Protein AF-A0A9D5J8V2-F1 (afdb_monomer_lite)

Secondary structure (DSSP, 8-state):
--PPEEES-HHHHHHTT-EEEEEETTEEEEEEEETTEEEEEEEE-

pLDDT: mean 91.64, std 10.02, range [42.12, 97.12]

Sequence (45 aa):
MQGLLVLESMAEAIARGFEFFDRTSDGYIVRKKTPAGYMLALVRK

Structure (mmCIF, N/CA/C/O backbone):
data_AF-A0A9D5J8V2-F1
#
_entry.id   AF-A0A9D5J8V2-F1
#
loop_
_atom_site.group_PDB
_atom_site.id
_atom_site.type_symbol
_atom_site.label_atom_id
_atom_site.label_alt_id
_atom_site.label_comp_id
_atom_site.label_asym_id
_atom_site.label_entity_id
_atom_site.label_seq_id
_atom_site.pdbx_PDB_ins_code
_atom_site.Cartn_x
_atom_site.Cartn_y
_atom_site.Cartn_z
_atom_site.occupancy
_atom_site.B_iso_or_equiv
_atom_site.auth_seq_id
_atom_site.auth_comp_id
_atom_site.auth_asym_id
_atom_site.auth_atom_id
_atom_site.pdbx_PDB_model_num
ATOM 1 N N . MET A 1 1 ? -1.056 -14.464 -13.787 1.00 42.12 1 MET A N 1
ATOM 2 C CA . MET A 1 1 ? -2.019 -13.815 -12.872 1.00 42.12 1 MET A CA 1
ATOM 3 C C . MET A 1 1 ? -1.245 -12.875 -11.962 1.00 42.12 1 MET A C 1
ATOM 5 O O . MET A 1 1 ? -0.478 -13.360 -11.143 1.00 42.12 1 MET A O 1
ATOM 9 N N .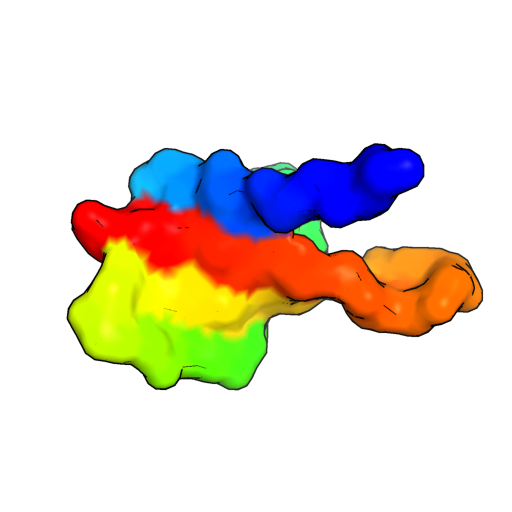 GLN A 1 2 ? -1.361 -11.558 -12.145 1.00 62.28 2 GLN A N 1
ATOM 10 C CA . GLN A 1 2 ? -0.874 -10.593 -11.152 1.00 62.28 2 GLN A CA 1
ATOM 11 C C . GLN A 1 2 ? -2.008 -10.365 -10.152 1.00 62.28 2 GLN A C 1
ATOM 13 O O . GLN A 1 2 ? -3.067 -9.870 -10.526 1.00 62.28 2 GLN A O 1
ATOM 18 N N . GLY A 1 3 ? -1.817 -10.818 -8.914 1.00 76.56 3 GLY A N 1
ATOM 19 C CA . GLY A 1 3 ? -2.763 -10.571 -7.829 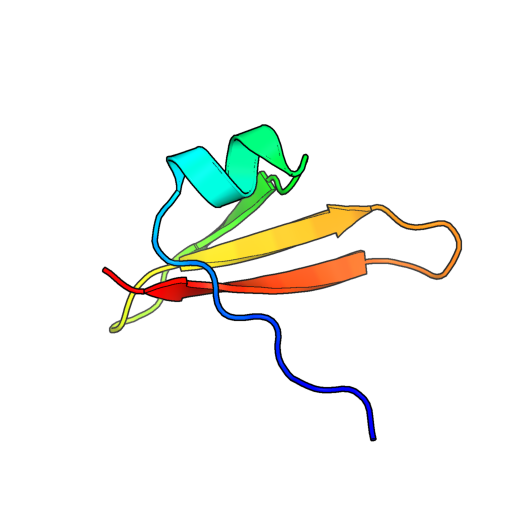1.00 76.56 3 GLY A CA 1
ATOM 20 C C . GLY A 1 3 ? -2.728 -9.108 -7.389 1.00 76.56 3 GLY A C 1
ATOM 21 O O . GLY A 1 3 ? -1.694 -8.446 -7.490 1.00 76.56 3 GLY A O 1
ATOM 22 N N . LEU A 1 4 ? -3.858 -8.612 -6.889 1.00 84.69 4 LEU A N 1
ATOM 23 C CA . LEU A 1 4 ? -3.946 -7.301 -6.257 1.00 84.69 4 LEU A CA 1
ATOM 24 C C . LEU A 1 4 ? -3.397 -7.393 -4.831 1.00 84.69 4 LEU A C 1
ATOM 26 O O . LEU A 1 4 ? -3.900 -8.175 -4.025 1.00 84.69 4 LEU A O 1
ATOM 30 N N . LEU A 1 5 ? -2.375 -6.598 -4.515 1.00 92.25 5 LEU A N 1
ATOM 31 C CA . LEU A 1 5 ? -1.859 -6.506 -3.153 1.00 92.25 5 LEU A CA 1
ATOM 32 C C . LEU A 1 5 ? -2.797 -5.631 -2.315 1.00 92.25 5 LEU A C 1
ATOM 34 O O . LEU A 1 5 ? -2.990 -4.451 -2.618 1.00 92.25 5 LEU A O 1
ATOM 38 N N . VAL A 1 6 ? -3.358 -6.218 -1.261 1.00 93.44 6 VAL A N 1
ATOM 39 C CA . VAL A 1 6 ? -4.155 -5.520 -0.250 1.00 93.44 6 VAL A CA 1
ATOM 40 C C . VAL A 1 6 ? -3.378 -5.557 1.061 1.00 93.44 6 VAL A C 1
ATOM 42 O O . VAL A 1 6 ? -2.903 -6.615 1.464 1.00 93.44 6 VAL A O 1
ATOM 45 N N . LEU A 1 7 ? -3.215 -4.393 1.676 1.00 94.44 7 LEU A N 1
ATOM 46 C CA . LEU A 1 7 ? -2.476 -4.157 2.909 1.00 94.44 7 LEU A CA 1
ATOM 47 C C . LEU A 1 7 ? -3.461 -3.817 4.026 1.00 94.44 7 LEU A C 1
ATOM 49 O O . LEU A 1 7 ? -4.496 -3.186 3.782 1.00 94.44 7 LEU A O 1
ATOM 53 N N . GLU A 1 8 ? -3.126 -4.218 5.247 1.00 92.12 8 GLU A N 1
ATOM 54 C CA . GLU A 1 8 ? -4.029 -4.091 6.396 1.00 92.12 8 GLU A CA 1
ATOM 55 C C . GLU A 1 8 ? -4.007 -2.687 7.001 1.00 92.12 8 GLU A C 1
ATOM 57 O O . GLU A 1 8 ? -4.970 -2.264 7.634 1.00 92.12 8 GLU A O 1
ATOM 62 N N . SER A 1 9 ? -2.914 -1.941 6.818 1.00 94.88 9 SER A N 1
ATOM 63 C CA . SER A 1 9 ? -2.794 -0.588 7.359 1.00 94.88 9 SER A CA 1
ATOM 64 C C . SER A 1 9 ? -1.844 0.298 6.559 1.00 94.88 9 SER A C 1
ATOM 66 O O . SER A 1 9 ? -0.959 -0.165 5.836 1.00 94.88 9 SER A O 1
ATOM 68 N N . MET A 1 10 ? -1.987 1.615 6.738 1.00 94.38 10 MET A N 1
ATOM 69 C CA . MET A 1 10 ? -1.070 2.589 6.137 1.00 94.38 10 MET A CA 1
ATOM 70 C C . MET A 1 10 ? 0.343 2.472 6.728 1.00 94.38 10 MET A C 1
ATOM 72 O O . MET A 1 10 ? 1.326 2.694 6.028 1.00 94.38 10 MET A O 1
ATOM 76 N N . ALA A 1 11 ? 0.457 2.070 7.999 1.00 95.75 11 ALA A N 1
ATOM 77 C CA . ALA A 1 11 ? 1.745 1.814 8.636 1.00 95.75 11 ALA A CA 1
ATOM 78 C C . ALA A 1 11 ? 2.494 0.663 7.944 1.00 95.75 11 ALA A C 1
ATOM 80 O O . ALA A 1 11 ? 3.680 0.796 7.645 1.00 95.75 11 ALA A O 1
ATOM 81 N N . GLU A 1 12 ? 1.792 -0.429 7.617 1.00 95.25 12 GLU A N 1
ATOM 82 C CA . GLU A 1 12 ? 2.360 -1.541 6.847 1.00 95.25 12 GLU A CA 1
ATOM 83 C C . GLU A 1 12 ? 2.802 -1.079 5.449 1.00 95.25 12 GLU A C 1
ATOM 85 O O . GLU A 1 12 ? 3.904 -1.399 5.001 1.00 95.25 12 GLU A O 1
ATOM 90 N N . ALA A 1 13 ? 1.977 -0.274 4.773 1.00 95.81 13 ALA A N 1
ATOM 91 C CA . ALA A 1 13 ? 2.302 0.277 3.460 1.00 95.81 13 ALA A CA 1
ATOM 92 C C . ALA A 1 13 ? 3.601 1.091 3.480 1.0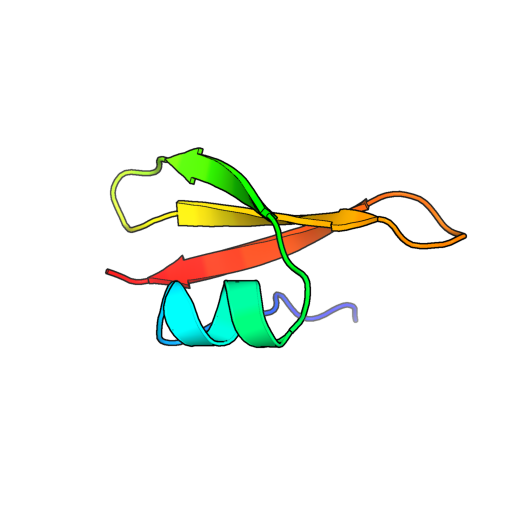0 95.81 13 ALA A C 1
ATOM 94 O O . ALA A 1 13 ? 4.504 0.828 2.681 1.00 95.81 13 ALA A O 1
ATOM 95 N N . ILE A 1 14 ? 3.730 2.012 4.437 1.00 95.88 14 ILE A N 1
ATOM 96 C CA . ILE A 1 14 ? 4.924 2.848 4.599 1.00 95.88 14 ILE A CA 1
ATOM 97 C C . ILE A 1 14 ? 6.148 1.985 4.924 1.00 95.88 14 ILE A C 1
ATOM 99 O O . ILE A 1 14 ? 7.190 2.144 4.289 1.00 95.88 14 ILE A O 1
ATOM 103 N N . ALA A 1 15 ? 6.023 1.016 5.838 1.00 96.38 15 ALA A N 1
ATOM 104 C CA . ALA A 1 15 ? 7.113 0.100 6.189 1.00 96.38 15 ALA A CA 1
ATOM 105 C C . ALA A 1 15 ? 7.604 -0.723 4.983 1.00 96.38 15 ALA A C 1
ATOM 107 O O . ALA A 1 15 ? 8.789 -1.035 4.867 1.00 96.38 15 ALA A O 1
ATOM 108 N N . ARG A 1 16 ? 6.709 -1.036 4.039 1.00 95.25 16 ARG A N 1
ATOM 109 C CA . ARG A 1 16 ? 7.029 -1.739 2.785 1.00 95.25 16 ARG A CA 1
ATOM 110 C C . ARG A 1 16 ? 7.522 -0.803 1.672 1.00 95.25 16 ARG A C 1
ATOM 112 O O . ARG A 1 16 ? 7.838 -1.274 0.571 1.00 95.25 16 ARG A O 1
ATOM 119 N N . GLY A 1 17 ? 7.638 0.495 1.949 1.00 96.00 17 GLY A N 1
ATOM 120 C CA . GLY A 1 17 ? 8.115 1.523 1.024 1.00 96.00 17 GLY A CA 1
ATOM 121 C C . GLY A 1 17 ? 7.078 1.942 -0.015 1.00 96.00 17 GLY A C 1
ATOM 122 O O . GLY A 1 17 ? 7.456 2.328 -1.120 1.00 96.00 17 GLY A O 1
ATOM 123 N N . PHE A 1 18 ? 5.790 1.790 0.295 1.00 96.75 18 PHE A N 1
ATOM 124 C CA . PHE A 1 18 ? 4.720 2.403 -0.480 1.00 96.75 18 PHE A CA 1
ATOM 125 C C . PHE A 1 18 ? 4.456 3.825 0.012 1.00 96.75 18 PHE A C 1
ATOM 127 O O . PHE A 1 18 ? 4.546 4.130 1.198 1.00 96.75 18 PHE A O 1
ATOM 134 N N . GLU A 1 19 ? 4.072 4.677 -0.925 1.00 97.00 19 GLU A N 1
ATOM 135 C CA . GLU A 1 19 ? 3.697 6.065 -0.705 1.00 97.00 19 GLU A CA 1
ATOM 136 C C . GLU A 1 19 ? 2.204 6.235 -0.980 1.00 97.00 19 GLU A C 1
ATOM 138 O O . GLU A 1 19 ? 1.642 5.567 -1.855 1.00 97.00 19 GLU A O 1
ATOM 143 N N . PHE A 1 20 ? 1.555 7.152 -0.261 1.00 96.12 20 PHE A N 1
ATOM 144 C CA . PHE A 1 20 ? 0.171 7.517 -0.546 1.00 96.12 20 PHE A CA 1
ATOM 145 C C . PHE A 1 20 ? 0.039 8.031 -1.984 1.00 96.12 20 PHE A C 1
ATOM 147 O O . PHE A 1 20 ? 0.835 8.857 -2.437 1.00 96.12 20 PHE A O 1
ATOM 154 N N . PHE A 1 21 ? -0.968 7.531 -2.698 1.00 96.62 21 PHE A N 1
ATOM 155 C CA . PHE A 1 21 ? -1.268 7.963 -4.056 1.00 96.62 21 PHE A CA 1
ATOM 156 C C . PHE A 1 21 ? -2.627 8.646 -4.141 1.00 96.62 21 PHE A C 1
ATOM 158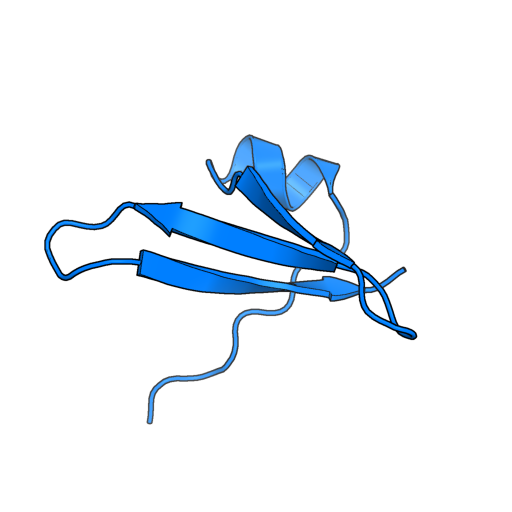 O O . PHE A 1 21 ? -2.694 9.778 -4.609 1.00 96.62 21 PHE A O 1
ATOM 165 N N . ASP A 1 22 ? -3.685 7.972 -3.687 1.00 96.69 22 ASP A N 1
ATOM 166 C CA . ASP A 1 22 ? -5.044 8.507 -3.755 1.00 96.69 22 ASP A CA 1
ATOM 167 C C . ASP A 1 22 ? -5.953 7.908 -2.674 1.00 96.69 22 ASP A C 1
ATOM 169 O O . ASP A 1 22 ? -5.663 6.858 -2.094 1.00 96.69 22 ASP A O 1
ATOM 173 N N . ARG A 1 23 ? -7.064 8.580 -2.379 1.00 95.12 23 ARG A N 1
ATOM 174 C CA . ARG A 1 23 ? -8.075 8.137 -1.420 1.00 95.12 23 ARG A CA 1
ATOM 175 C C . ARG A 1 23 ? -9.304 7.611 -2.155 1.00 95.12 23 ARG A C 1
ATOM 177 O O . ARG A 1 23 ? -9.779 8.210 -3.107 1.00 95.12 23 ARG A O 1
ATOM 184 N N . THR A 1 24 ? -9.863 6.519 -1.650 1.00 91.50 24 THR A N 1
ATOM 185 C CA . THR A 1 24 ? -11.091 5.902 -2.172 1.00 91.50 24 THR A CA 1
ATOM 186 C C . THR A 1 24 ? -12.179 5.892 -1.098 1.00 91.50 24 THR A C 1
ATOM 188 O O . THR A 1 24 ? -11.932 6.285 0.047 1.00 91.50 24 THR A O 1
ATOM 191 N N . SER A 1 25 ? -13.388 5.442 -1.446 1.00 92.38 25 SER A N 1
ATOM 192 C CA . SER A 1 25 ? -14.465 5.222 -0.469 1.00 92.38 25 SER A CA 1
ATOM 193 C C . SER A 1 25 ? -14.081 4.197 0.603 1.00 92.38 25 SER A C 1
ATOM 195 O O . SER A 1 25 ? -14.478 4.345 1.757 1.00 92.38 25 SER A O 1
ATOM 197 N N . ASP A 1 26 ? -13.251 3.217 0.236 1.00 87.69 26 ASP A N 1
ATOM 198 C CA . ASP A 1 26 ? -13.007 2.008 1.032 1.00 87.69 26 ASP A CA 1
ATOM 199 C C . ASP A 1 26 ? -11.611 1.994 1.685 1.00 87.69 26 ASP A C 1
ATOM 201 O O . ASP A 1 26 ? -11.219 1.026 2.339 1.00 87.69 26 ASP A O 1
ATOM 205 N N . GLY A 1 27 ? -10.842 3.074 1.509 1.00 93.00 27 GLY A N 1
ATOM 206 C CA . GLY A 1 27 ? -9.490 3.211 2.038 1.00 93.00 27 GLY A CA 1
ATOM 207 C C . GLY A 1 27 ? -8.590 4.044 1.132 1.00 93.00 27 GLY A C 1
ATOM 208 O O . GLY A 1 27 ? -8.972 5.125 0.680 1.00 93.00 27 GLY A O 1
ATOM 209 N N . TYR A 1 28 ? -7.386 3.552 0.856 1.00 96.00 28 TYR A N 1
ATOM 210 C CA . TYR A 1 28 ? -6.349 4.298 0.147 1.00 96.00 28 TYR A CA 1
ATOM 211 C C . TYR A 1 28 ? -5.701 3.459 -0.951 1.00 96.00 28 TYR A C 1
ATOM 213 O O . TYR A 1 28 ? -5.467 2.266 -0.781 1.00 96.00 28 TYR A O 1
ATOM 221 N N . ILE A 1 29 ? -5.360 4.102 -2.060 1.00 96.38 29 ILE A N 1
ATOM 222 C CA . ILE A 1 29 ? -4.436 3.567 -3.052 1.00 96.38 29 ILE A CA 1
ATOM 223 C C . ILE A 1 29 ? -3.045 4.067 -2.679 1.00 96.38 29 ILE A C 1
ATOM 225 O O . ILE A 1 29 ? -2.826 5.263 -2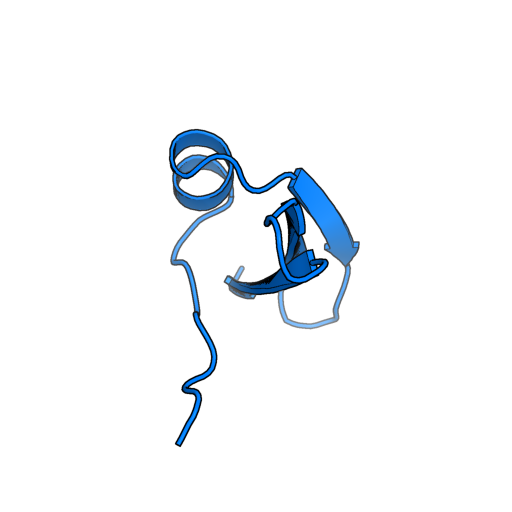.465 1.00 96.38 29 ILE A O 1
ATOM 229 N N . VAL A 1 30 ? -2.097 3.143 -2.622 1.00 97.12 30 VAL A N 1
ATOM 230 C CA . VAL A 1 30 ? -0.685 3.434 -2.386 1.00 97.12 30 VAL A CA 1
ATOM 231 C C . VAL A 1 30 ? 0.144 2.923 -3.555 1.00 97.12 30 VAL A C 1
ATOM 233 O O . VAL A 1 30 ? -0.241 1.972 -4.241 1.00 97.12 30 VAL A O 1
ATOM 236 N N . ARG A 1 31 ? 1.288 3.556 -3.808 1.00 96.81 31 ARG A N 1
ATOM 237 C CA . ARG A 1 31 ? 2.173 3.198 -4.918 1.00 96.81 31 ARG A CA 1
ATOM 238 C C . ARG A 1 31 ? 3.617 3.055 -4.478 1.00 96.81 31 ARG A C 1
ATOM 240 O O . ARG A 1 31 ? 4.062 3.738 -3.568 1.00 96.81 31 ARG A O 1
ATOM 247 N N . LYS A 1 32 ? 4.367 2.206 -5.171 1.00 96.00 32 LYS A N 1
ATOM 248 C CA . LYS A 1 32 ? 5.812 2.053 -4.990 1.00 96.00 32 LYS A CA 1
ATOM 249 C C . LYS A 1 32 ? 6.506 2.076 -6.342 1.00 96.00 32 LYS A C 1
ATOM 251 O O . LYS A 1 32 ? 6.071 1.398 -7.276 1.00 96.00 32 LYS A O 1
ATOM 256 N N . LYS A 1 33 ? 7.586 2.851 -6.462 1.00 95.94 33 LYS A N 1
ATOM 257 C CA . LYS A 1 33 ? 8.411 2.857 -7.675 1.00 95.94 33 LYS A CA 1
ATOM 258 C C . LYS A 1 33 ? 9.166 1.532 -7.799 1.00 95.94 33 LYS A C 1
ATOM 260 O O . LYS A 1 33 ? 9.737 1.032 -6.835 1.00 95.94 33 LYS A O 1
ATOM 265 N N . THR A 1 34 ? 9.181 0.980 -9.004 1.00 92.44 34 THR A N 1
ATOM 266 C CA . THR A 1 34 ? 9.908 -0.237 -9.382 1.00 92.44 34 THR A CA 1
ATOM 267 C C . THR A 1 34 ? 10.671 0.009 -10.690 1.00 92.44 34 THR A C 1
ATOM 269 O O . THR A 1 34 ? 10.337 0.955 -11.414 1.00 92.44 34 THR A O 1
ATOM 272 N N . PRO A 1 35 ? 11.655 -0.835 -11.052 1.00 94.69 35 PRO A N 1
ATOM 273 C CA . PRO A 1 35 ? 12.330 -0.732 -12.349 1.00 94.69 35 PRO A CA 1
ATOM 274 C C . PRO A 1 35 ? 11.375 -0.828 -13.550 1.00 94.69 35 PRO A C 1
ATOM 276 O O . PRO A 1 35 ? 11.625 -0.215 -14.581 1.00 94.69 35 PRO A O 1
ATOM 279 N N . ALA A 1 36 ? 10.257 -1.546 -13.403 1.00 92.00 36 ALA A N 1
ATOM 280 C CA . ALA A 1 36 ? 9.251 -1.738 -14.449 1.00 92.00 36 ALA A CA 1
ATOM 281 C C . ALA A 1 36 ? 8.125 -0.680 -14.444 1.00 92.00 36 ALA A C 1
ATOM 283 O O . ALA A 1 36 ? 7.179 -0.795 -15.217 1.00 92.00 36 ALA A O 1
ATOM 284 N N . GLY A 1 37 ? 8.187 0.338 -13.574 1.00 93.81 37 GLY A N 1
ATOM 285 C CA . GLY A 1 37 ? 7.143 1.361 -13.449 1.00 93.81 37 GLY A CA 1
ATOM 286 C C . GLY A 1 37 ? 6.659 1.538 -12.013 1.00 93.81 37 GLY A C 1
ATOM 287 O O . GLY A 1 37 ? 7.466 1.599 -11.088 1.00 93.81 37 GLY A O 1
ATOM 288 N N . TYR A 1 38 ? 5.349 1.653 -11.811 1.00 93.19 38 TYR A N 1
ATOM 289 C CA . TYR A 1 38 ? 4.752 1.755 -10.478 1.00 93.19 38 TYR A CA 1
ATOM 290 C C . TYR A 1 38 ? 3.959 0.500 -10.145 1.00 93.19 38 TYR A C 1
ATOM 292 O O . TYR A 1 38 ? 3.137 0.048 -10.936 1.00 93.19 38 TYR A O 1
ATOM 300 N N . MET A 1 39 ? 4.187 -0.027 -8.948 1.00 94.19 39 MET A N 1
ATOM 301 C CA . MET A 1 39 ? 3.315 -1.019 -8.338 1.00 94.19 39 MET A CA 1
ATOM 302 C C . MET A 1 39 ? 2.247 -0.287 -7.530 1.00 94.19 39 MET A C 1
ATOM 304 O O . MET A 1 39 ? 2.588 0.601 -6.751 1.00 94.19 39 MET A O 1
ATOM 308 N N . LEU A 1 40 ? 0.983 -0.670 -7.697 1.00 95.25 40 LEU A N 1
ATOM 309 C CA . LEU A 1 40 ? -0.136 -0.171 -6.899 1.00 95.25 40 LEU A CA 1
ATOM 310 C C . LEU A 1 40 ? -0.570 -1.227 -5.880 1.00 95.25 40 LEU A C 1
ATOM 312 O O . LEU A 1 40 ? -0.514 -2.426 -6.158 1.00 95.25 40 LEU A O 1
ATOM 316 N N . ALA A 1 41 ? -1.015 -0.770 -4.716 1.00 95.56 41 ALA A N 1
ATOM 317 C CA . ALA A 1 41 ? -1.643 -1.591 -3.691 1.00 95.56 41 ALA A CA 1
ATOM 318 C C . ALA A 1 41 ? -2.809 -0.827 -3.050 1.00 95.56 41 ALA A C 1
ATOM 320 O O . ALA A 1 41 ? -2.872 0.403 -3.122 1.00 95.56 41 ALA A O 1
ATOM 321 N N . LEU A 1 42 ? -3.732 -1.561 -2.430 1.00 95.88 42 LEU A N 1
ATOM 322 C CA . LEU A 1 42 ? -4.830 -0.985 -1.656 1.00 95.88 42 LEU A CA 1
ATOM 323 C C . LEU A 1 42 ? -4.552 -1.130 -0.167 1.00 95.88 42 LEU A C 1
ATOM 325 O O . LEU A 1 42 ? -4.130 -2.188 0.279 1.00 95.88 42 LEU A O 1
ATOM 329 N N . VAL A 1 43 ? -4.858 -0.096 0.601 1.00 96.44 43 VAL A N 1
ATOM 330 C CA . VAL A 1 43 ? -4.941 -0.143 2.060 1.00 96.44 43 VAL A CA 1
ATOM 331 C C . VAL A 1 43 ? -6.412 -0.017 2.415 1.00 96.44 43 VAL A C 1
ATOM 333 O O . VAL A 1 43 ? -7.024 0.995 2.069 1.00 96.44 43 VAL A O 1
ATOM 336 N N . ARG A 1 44 ? -6.990 -1.024 3.072 1.00 89.69 44 ARG A N 1
ATOM 337 C CA . ARG A 1 44 ? -8.373 -0.924 3.565 1.00 89.69 44 ARG A CA 1
ATOM 338 C C . ARG A 1 44 ? -8.412 -0.121 4.8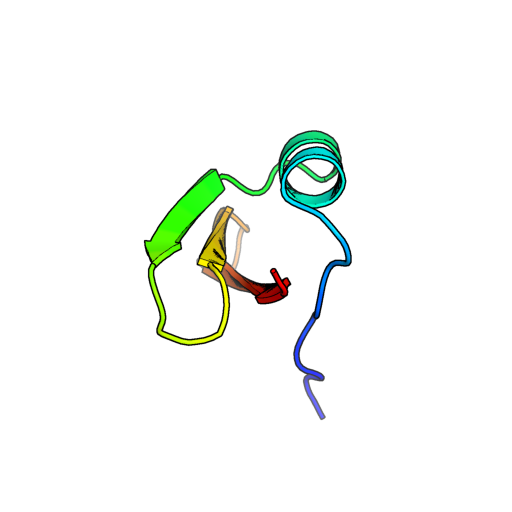63 1.00 89.69 44 ARG A C 1
ATOM 340 O O . ARG A 1 44 ? -7.425 -0.083 5.594 1.00 89.69 44 ARG A O 1
ATOM 347 N N . LYS A 1 45 ? -9.520 0.585 5.084 1.00 71.88 45 LYS A N 1
ATOM 348 C CA . LYS A 1 45 ? -9.763 1.342 6.316 1.00 71.88 45 LYS A CA 1
ATOM 349 C C . LYS A 1 45 ? -10.238 0.438 7.451 1.00 71.88 45 LYS A C 1
ATOM 351 O O . LYS A 1 45 ? -10.938 -0.551 7.143 1.00 71.88 45 LYS A O 1
#

Foldseek 3Di:
DDDAAEDAAPVVCVVVVWDFDAADPFATWTWHQDPVGIDIHGYGD

Radius of gyration: 10.02 Å; chains: 1; bounding box: 27×22×23 Å